Protein AF-A0ABC7ZI33-F1 (afdb_monomer)

Organism: NCBI:txid662945

Structure (mmCIF, N/CA/C/O backbone):
data_AF-A0ABC7ZI33-F1
#
_entry.id   AF-A0ABC7ZI33-F1
#
loop_
_atom_site.group_PDB
_atom_site.id
_atom_site.type_symbol
_atom_site.label_atom_id
_atom_site.label_alt_id
_atom_site.label_comp_id
_atom_site.label_asym_id
_atom_site.label_entity_id
_atom_site.label_seq_id
_atom_site.pdbx_PDB_ins_code
_atom_site.Cartn_x
_atom_site.Cartn_y
_atom_site.Cartn_z
_atom_site.occupancy
_atom_site.B_iso_or_equiv
_atom_site.auth_seq_id
_atom_site.auth_comp_id
_atom_site.auth_asym_id
_atom_site.auth_atom_id
_atom_site.pdbx_PDB_model_num
ATOM 1 N N . MET A 1 1 ? -15.974 -10.372 29.334 1.00 60.16 1 MET A N 1
ATOM 2 C CA . MET A 1 1 ? -15.023 -9.927 28.291 1.00 60.16 1 MET A CA 1
ATOM 3 C C . MET A 1 1 ? -15.641 -8.727 27.604 1.00 60.16 1 MET A C 1
ATOM 5 O O . MET A 1 1 ? -16.863 -8.697 27.503 1.00 60.16 1 MET A O 1
ATOM 9 N N . LYS A 1 2 ? -14.851 -7.710 27.245 1.00 63.31 2 LYS A N 1
ATOM 10 C CA . LYS A 1 2 ? -15.377 -6.564 26.493 1.00 63.31 2 LYS A CA 1
ATOM 11 C C . LYS A 1 2 ? -15.800 -7.076 25.108 1.00 63.31 2 LYS A C 1
ATOM 13 O O . LYS A 1 2 ? -15.133 -7.968 24.583 1.00 63.31 2 LYS A O 1
ATOM 18 N N . SER A 1 3 ? -16.911 -6.570 24.574 1.00 70.62 3 SER A N 1
ATOM 19 C CA . SER A 1 3 ? -17.322 -6.852 23.189 1.00 70.62 3 SER A CA 1
ATOM 20 C C . SER A 1 3 ? -16.135 -6.618 22.236 1.00 70.62 3 SER A C 1
ATOM 22 O O . SER A 1 3 ? -15.259 -5.811 22.552 1.00 70.62 3 SER A O 1
ATOM 24 N N . GLY A 1 4 ? -16.039 -7.404 21.159 1.00 75.12 4 GLY A N 1
ATOM 25 C CA . GLY A 1 4 ? -14.974 -7.300 20.149 1.00 75.12 4 GLY A CA 1
ATOM 26 C C . GLY A 1 4 ? -13.578 -7.791 20.559 1.00 75.12 4 GLY A C 1
ATOM 27 O O . GLY A 1 4 ? -12.691 -7.893 19.710 1.00 75.12 4 GLY A O 1
ATOM 28 N N . GLN A 1 5 ? -13.345 -8.136 21.829 1.00 86.81 5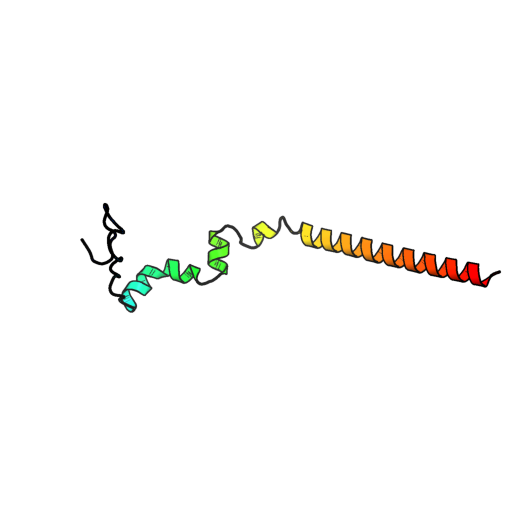 GLN A N 1
ATOM 29 C CA . GLN A 1 5 ? -12.043 -8.626 22.284 1.00 86.81 5 GLN A CA 1
ATOM 30 C C . GLN A 1 5 ? -11.927 -10.147 22.110 1.00 86.81 5 GLN A C 1
ATOM 32 O O . GLN A 1 5 ? -12.746 -10.911 22.621 1.00 86.81 5 GLN A O 1
ATOM 37 N N . TYR A 1 6 ? -10.870 -10.596 21.426 1.00 91.12 6 TYR A N 1
ATOM 38 C CA . TYR A 1 6 ? -10.597 -12.020 21.232 1.00 91.12 6 TYR A CA 1
ATOM 39 C C . TYR A 1 6 ? -10.442 -12.767 22.564 1.00 91.12 6 TYR A C 1
ATOM 41 O O . TYR A 1 6 ? -9.767 -12.304 23.487 1.00 91.12 6 TYR A O 1
ATOM 49 N N . GLN A 1 7 ? -11.028 -13.965 22.638 1.00 91.19 7 GLN A N 1
ATOM 50 C CA . GLN A 1 7 ? -10.801 -14.887 23.750 1.00 91.19 7 GLN A CA 1
ATOM 51 C C . GLN A 1 7 ? -9.366 -15.433 23.695 1.00 91.19 7 GLN A C 1
ATOM 53 O O . GLN A 1 7 ? -8.834 -15.673 22.611 1.00 91.19 7 GLN A O 1
ATOM 58 N N . THR A 1 8 ? -8.746 -15.659 24.854 1.00 91.94 8 THR A N 1
ATOM 59 C CA . THR A 1 8 ? -7.375 -16.191 24.962 1.00 91.94 8 THR A CA 1
ATOM 60 C C . THR A 1 8 ? -7.283 -17.685 24.656 1.00 91.94 8 THR A C 1
ATOM 62 O O . THR A 1 8 ? -6.258 -18.151 24.169 1.00 91.94 8 THR A O 1
ATOM 65 N N . THR A 1 9 ? -8.349 -18.437 24.924 1.00 95.31 9 THR A N 1
ATOM 66 C CA . THR A 1 9 ? -8.482 -19.858 24.590 1.00 95.31 9 THR A CA 1
ATOM 67 C C . THR A 1 9 ? -9.731 -20.065 23.738 1.00 95.31 9 THR A C 1
ATOM 69 O O . THR A 1 9 ? -10.720 -19.347 23.890 1.00 95.31 9 THR A O 1
ATOM 72 N N . ASN A 1 10 ? -9.687 -21.037 22.820 1.00 92.62 10 ASN A N 1
ATOM 73 C CA . ASN A 1 10 ? -10.797 -21.385 21.918 1.00 92.62 10 ASN A CA 1
ATOM 74 C C . ASN A 1 10 ? -11.344 -20.206 21.085 1.00 92.62 10 ASN A C 1
ATOM 76 O O . ASN A 1 10 ? -12.537 -20.138 20.796 1.00 92.62 10 ASN A O 1
ATOM 80 N N . THR A 1 11 ? -10.462 -19.298 20.663 1.00 91.12 11 THR A N 1
ATOM 81 C CA . THR A 1 11 ? -10.787 -18.027 19.996 1.00 91.12 11 THR A CA 1
ATOM 82 C C . THR A 1 11 ? -11.708 -18.165 18.780 1.00 91.12 11 THR A C 1
ATOM 84 O O . THR A 1 11 ? -12.565 -17.315 18.568 1.00 91.12 11 THR A O 1
ATOM 87 N N . TYR A 1 12 ? -11.562 -19.242 18.004 1.00 94.44 12 TYR A N 1
ATOM 88 C CA . TYR A 1 12 ? -12.295 -19.464 16.750 1.00 94.44 12 TYR A CA 1
ATOM 89 C C . TYR A 1 12 ? -13.360 -20.561 16.852 1.00 94.44 12 TYR A C 1
ATOM 91 O O . TYR A 1 12 ? -13.838 -21.062 15.840 1.00 94.44 12 TYR A O 1
ATOM 99 N N . HIS A 1 13 ? -13.738 -20.955 18.071 1.00 95.25 13 HIS A N 1
ATOM 100 C CA . HIS A 1 13 ? -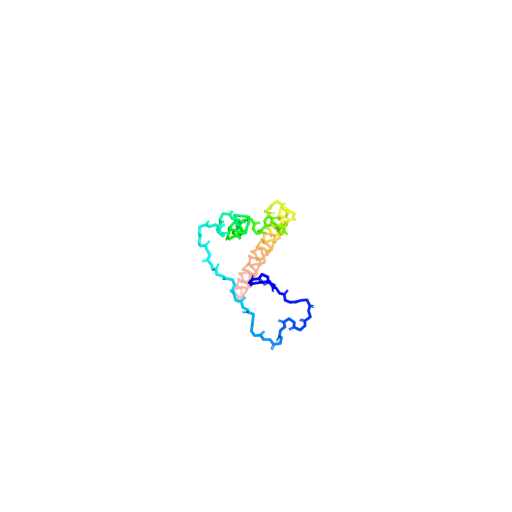14.790 -21.953 18.281 1.00 95.25 13 HIS A CA 1
ATOM 101 C C . HIS A 1 13 ? -16.178 -21.443 17.848 1.00 95.25 13 HIS A C 1
ATOM 103 O O . HIS A 1 13 ? -17.097 -22.229 17.632 1.00 95.25 13 HIS A O 1
ATOM 109 N N . ARG A 1 14 ? -16.334 -20.119 17.719 1.00 92.75 14 ARG A N 1
ATOM 110 C CA . ARG A 1 14 ? -17.526 -19.429 17.211 1.00 92.75 14 ARG A CA 1
ATOM 111 C C . ARG A 1 14 ? -17.107 -18.280 16.292 1.00 92.75 14 ARG A C 1
ATOM 113 O O . ARG A 1 14 ? -15.942 -17.882 16.287 1.00 92.75 14 ARG A O 1
ATOM 120 N N . LEU A 1 15 ? -18.066 -17.747 15.532 1.00 91.00 15 LEU A N 1
ATOM 121 C CA . LEU A 1 15 ? -17.878 -16.505 14.779 1.00 91.00 15 LEU A CA 1
ATOM 122 C C . LEU A 1 15 ? -17.448 -15.377 15.725 1.00 91.00 15 LEU A C 1
ATOM 124 O O . LEU A 1 15 ? -17.958 -15.270 16.841 1.00 91.00 15 LEU A O 1
ATOM 128 N N . ILE A 1 16 ? -16.513 -14.546 15.265 1.00 90.75 16 ILE A N 1
ATOM 129 C CA . ILE A 1 16 ? -16.035 -13.393 16.026 1.00 90.75 16 ILE A CA 1
ATOM 130 C C . ILE A 1 16 ? -17.154 -12.360 16.104 1.00 90.75 16 ILE A C 1
ATOM 132 O O . ILE A 1 16 ? -17.678 -11.929 15.077 1.00 90.75 16 ILE A O 1
ATOM 136 N N . GLU A 1 17 ? -17.514 -11.975 17.324 1.00 87.31 17 GLU A N 1
ATOM 137 C CA . GLU A 1 17 ? -18.510 -10.937 17.561 1.00 87.31 17 GLU A CA 1
ATOM 138 C C . GLU A 1 17 ? -17.908 -9.567 17.209 1.00 87.31 17 GLU A C 1
ATOM 140 O O . GLU A 1 17 ? -16.892 -9.183 17.801 1.00 87.31 17 GLU A O 1
ATOM 145 N N . PRO A 1 18 ? -18.472 -8.837 16.230 1.00 83.19 18 PRO A N 1
ATOM 146 C CA . PRO A 1 18 ? -17.966 -7.526 15.862 1.00 83.19 18 PRO A CA 1
ATOM 147 C C . PRO A 1 18 ? -18.312 -6.504 16.943 1.00 83.19 18 PRO A C 1
ATOM 149 O O . PRO A 1 18 ? -19.416 -6.503 17.490 1.00 83.19 18 PRO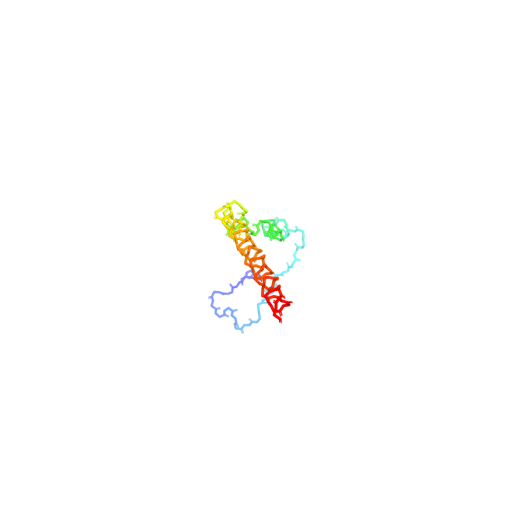 A O 1
ATOM 152 N N . ASP A 1 19 ? 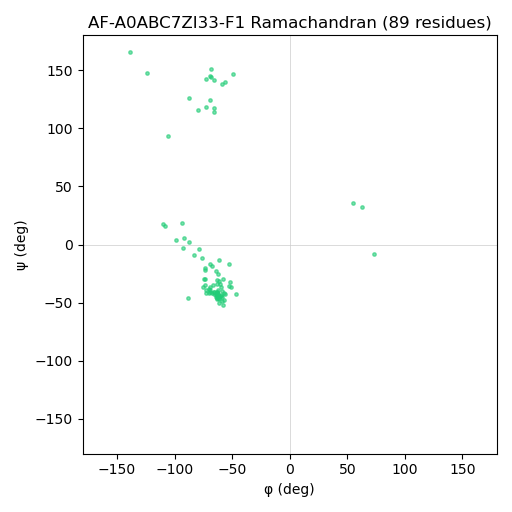-17.393 -5.578 17.198 1.00 81.25 19 ASP A N 1
ATOM 153 C CA . ASP A 1 19 ? -17.717 -4.408 18.005 1.00 81.25 19 ASP A CA 1
ATOM 154 C C . ASP A 1 19 ? -18.690 -3.477 17.273 1.00 81.25 19 ASP A C 1
ATOM 156 O O . ASP A 1 19 ? -18.713 -3.392 16.041 1.00 81.25 19 ASP A O 1
ATOM 160 N N . LYS A 1 20 ? -19.502 -2.746 18.047 1.00 79.50 20 LYS A N 1
ATOM 161 C CA . LYS A 1 20 ? -20.372 -1.706 17.490 1.00 79.50 20 LYS A CA 1
ATOM 162 C C . LYS A 1 20 ? -19.505 -0.586 16.924 1.00 79.50 20 LYS A C 1
ATOM 164 O O . LYS A 1 20 ? -18.823 0.095 17.680 1.00 79.50 20 LYS A O 1
ATOM 169 N N . TRP A 1 21 ? -19.595 -0.361 15.617 1.00 75.50 21 TRP A N 1
ATOM 170 C CA . TRP A 1 21 ? -18.936 0.762 14.956 1.00 75.50 21 TRP A CA 1
ATOM 171 C C . TRP A 1 21 ? -19.527 2.097 15.435 1.00 75.50 21 TRP A C 1
ATOM 173 O O . TRP A 1 21 ? -20.693 2.399 15.166 1.00 75.50 21 TRP A O 1
ATOM 183 N N . GLN A 1 22 ? -18.730 2.912 16.126 1.00 77.50 22 GLN A N 1
ATOM 184 C CA . GLN A 1 22 ? -19.069 4.279 16.512 1.00 77.50 22 GLN A CA 1
ATOM 185 C C . GLN A 1 22 ? -18.296 5.263 15.630 1.00 77.50 22 GLN A C 1
ATOM 187 O O . GLN A 1 22 ? -17.169 5.667 15.918 1.00 77.50 22 GLN A O 1
ATOM 192 N N . SER A 1 23 ? -18.946 5.674 14.538 1.00 65.62 23 SER A N 1
ATOM 193 C CA . SER A 1 23 ? -18.334 6.377 13.403 1.00 65.62 23 SER A CA 1
ATOM 194 C C . SER A 1 23 ? -17.497 7.607 13.746 1.00 65.62 23 SER A C 1
ATOM 196 O O . SER A 1 23 ? -16.543 7.875 13.027 1.00 65.62 23 SER A O 1
ATOM 198 N N . ASN A 1 24 ? -17.824 8.359 14.801 1.00 73.69 24 ASN A N 1
ATOM 199 C CA . ASN A 1 24 ? -17.092 9.582 15.141 1.00 73.69 24 ASN A CA 1
ATOM 200 C C . ASN A 1 24 ? -15.885 9.321 16.053 1.00 73.69 24 ASN A C 1
ATOM 202 O O . ASN A 1 24 ? -14.807 9.839 15.779 1.00 73.69 24 ASN A O 1
ATOM 206 N N . SER A 1 25 ? -16.036 8.527 17.117 1.00 75.12 25 SER A N 1
ATOM 207 C CA . SER A 1 25 ? -14.950 8.244 18.067 1.00 75.12 25 SER A CA 1
ATOM 208 C C . SER A 1 25 ? -13.915 7.270 17.510 1.00 75.12 25 SER A C 1
ATOM 210 O O . SER A 1 25 ? -12.718 7.435 17.757 1.00 75.12 25 SER A O 1
ATOM 212 N N . ASP A 1 26 ? -14.351 6.281 16.727 1.00 77.81 26 ASP A N 1
ATOM 213 C CA . ASP A 1 26 ? -13.451 5.270 16.167 1.00 77.81 26 ASP A CA 1
ATOM 214 C C . ASP A 1 26 ? -12.543 5.886 15.096 1.00 77.81 26 ASP A C 1
ATOM 216 O O . ASP A 1 26 ? -11.338 5.633 15.078 1.00 77.81 26 ASP A O 1
ATOM 220 N N . LEU A 1 27 ? -13.06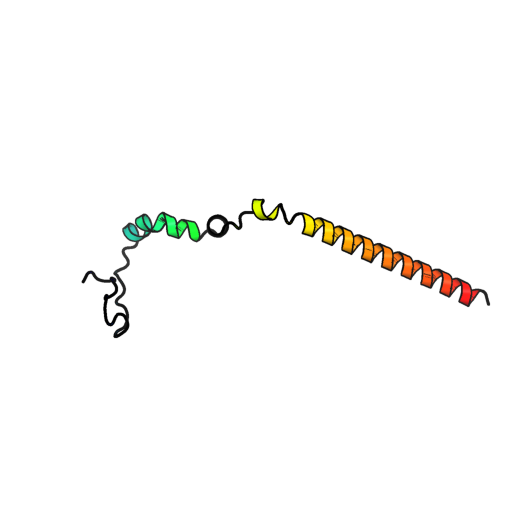8 6.804 14.276 1.00 82.56 27 LEU A N 1
ATOM 221 C CA . LEU A 1 27 ? -12.279 7.511 13.261 1.00 82.56 27 LEU A CA 1
ATOM 222 C C . LEU A 1 27 ? -11.176 8.382 13.869 1.00 82.56 27 LEU A C 1
ATOM 224 O O . LEU A 1 27 ? -10.056 8.398 13.353 1.00 82.56 27 LEU A O 1
ATOM 228 N N . THR A 1 28 ? -11.466 9.078 14.974 1.00 84.56 28 THR A N 1
ATOM 229 C CA . THR A 1 28 ? -10.481 9.916 15.674 1.00 84.56 28 THR A CA 1
ATOM 230 C C . THR A 1 28 ? -9.281 9.084 16.123 1.00 84.56 28 THR A C 1
ATOM 232 O O . THR A 1 28 ? -8.130 9.453 15.863 1.00 84.56 28 THR A O 1
ATOM 235 N N . ASN A 1 29 ? -9.543 7.911 16.703 1.00 86.88 29 ASN A N 1
ATOM 236 C CA . ASN A 1 29 ? -8.506 7.003 17.193 1.00 86.88 29 ASN A CA 1
ATOM 237 C C . ASN A 1 29 ? -7.756 6.274 16.061 1.00 86.88 29 ASN A C 1
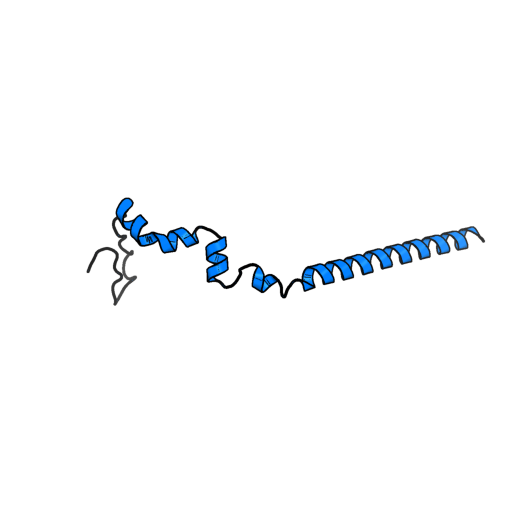ATOM 239 O O . ASN A 1 29 ? -6.623 5.832 16.251 1.00 86.88 29 ASN A O 1
ATOM 243 N N . MET A 1 30 ? -8.337 6.191 14.858 1.00 89.38 30 MET A N 1
ATOM 244 C CA . MET A 1 30 ? -7.740 5.518 13.699 1.00 89.38 30 MET A CA 1
ATOM 245 C C . MET A 1 30 ? -6.902 6.436 12.793 1.00 89.38 30 MET A C 1
ATOM 247 O O . MET A 1 30 ? -6.401 5.972 11.772 1.00 89.38 30 MET A O 1
ATOM 251 N N . THR A 1 31 ? -6.677 7.709 13.142 1.00 90.25 31 THR A N 1
ATOM 252 C CA . THR A 1 31 ? -5.964 8.694 12.293 1.00 90.25 31 THR A CA 1
ATOM 253 C C . THR A 1 31 ? -4.655 8.165 11.677 1.00 90.25 31 THR A C 1
ATOM 255 O O . THR A 1 31 ? -4.379 8.383 10.496 1.00 90.25 31 THR A O 1
ATOM 258 N N . SER A 1 32 ? -3.842 7.432 12.445 1.00 93.19 32 SER A N 1
ATOM 259 C CA . SER A 1 32 ? -2.587 6.838 11.954 1.00 93.19 32 SER A CA 1
ATOM 260 C C . SER A 1 32 ? -2.804 5.742 10.907 1.00 93.19 32 SER A C 1
ATOM 262 O O . SER A 1 32 ? -2.019 5.633 9.967 1.00 93.19 32 SER A O 1
ATOM 264 N N . LEU A 1 33 ? -3.875 4.956 11.039 1.00 93.81 33 LEU A N 1
ATOM 265 C CA . LEU A 1 33 ? -4.282 3.958 10.050 1.00 93.81 33 LEU A CA 1
ATOM 266 C C . LEU A 1 33 ? -4.876 4.633 8.809 1.00 93.81 33 LEU A C 1
ATOM 268 O O . LEU A 1 33 ? -4.513 4.265 7.697 1.00 93.81 33 LEU A O 1
ATOM 272 N N . LEU A 1 34 ? -5.701 5.675 8.978 1.00 93.50 34 LEU A N 1
ATOM 273 C CA . LEU A 1 34 ? -6.257 6.441 7.856 1.00 93.50 34 LEU A CA 1
ATOM 274 C C . LEU A 1 34 ? -5.155 7.076 7.000 1.00 93.50 34 LEU A C 1
ATOM 276 O O . LEU A 1 34 ? -5.250 7.074 5.775 1.00 93.50 34 LEU A O 1
ATOM 280 N N . LYS A 1 35 ? -4.058 7.546 7.611 1.00 94.81 35 LYS A N 1
ATOM 281 C CA . LYS A 1 35 ? -2.884 8.028 6.863 1.00 94.81 35 LYS A CA 1
ATOM 282 C C . LYS A 1 35 ? -2.301 6.959 5.934 1.00 94.81 35 LYS A C 1
ATOM 284 O O . LYS A 1 35 ? -1.748 7.322 4.898 1.00 94.81 35 LYS A O 1
ATOM 289 N N . LEU A 1 36 ? -2.417 5.671 6.258 1.00 96.12 36 LEU A N 1
ATOM 290 C CA . LEU A 1 36 ? -1.928 4.584 5.405 1.00 96.12 36 LEU A CA 1
ATOM 291 C C . LEU A 1 36 ? -2.827 4.316 4.193 1.00 96.12 36 LEU A C 1
ATOM 293 O O . LEU A 1 36 ? -2.370 3.655 3.273 1.00 96.12 36 LEU A O 1
ATOM 297 N N . LEU A 1 37 ? -4.042 4.867 4.109 1.00 94.88 37 LEU A N 1
ATOM 298 C CA . LEU A 1 37 ? -4.833 4.801 2.870 1.00 94.88 37 LEU A CA 1
ATOM 299 C C . LEU A 1 37 ? -4.121 5.517 1.706 1.00 94.88 37 LEU A C 1
ATOM 301 O O . LEU A 1 37 ? -4.291 5.162 0.542 1.00 94.88 37 LEU A O 1
ATOM 305 N N . THR A 1 38 ? -3.256 6.485 2.017 1.00 95.06 38 THR A N 1
ATOM 306 C CA . THR A 1 38 ? -2.405 7.156 1.037 1.00 95.06 38 THR A CA 1
ATOM 307 C C . THR A 1 38 ? -1.188 6.293 0.699 1.00 95.06 38 THR A C 1
ATOM 309 O O . THR A 1 38 ? -0.287 6.110 1.522 1.00 95.06 38 THR A O 1
ATOM 312 N N . THR A 1 39 ? -1.076 5.853 -0.559 1.00 93.44 39 THR A N 1
ATOM 313 C CA . THR A 1 39 ? 0.025 5.001 -1.053 1.00 93.44 39 THR A CA 1
ATOM 314 C C . THR A 1 39 ? 1.422 5.534 -0.712 1.00 93.44 39 THR A C 1
ATOM 316 O O . THR A 1 39 ? 2.322 4.756 -0.399 1.00 93.44 39 THR A O 1
ATOM 319 N N . LYS A 1 40 ? 1.624 6.860 -0.738 1.00 92.69 40 LYS A N 1
ATOM 320 C CA . LYS A 1 40 ? 2.895 7.505 -0.357 1.00 92.69 40 LYS A CA 1
ATOM 321 C C . LYS A 1 40 ? 3.326 7.137 1.069 1.00 92.69 40 LYS A C 1
ATOM 323 O O . LYS A 1 40 ? 4.495 6.829 1.285 1.00 92.69 40 LYS A O 1
ATOM 328 N N . ASN A 1 41 ? 2.386 7.116 2.010 1.00 93.25 41 ASN A N 1
ATOM 329 C CA . ASN A 1 41 ? 2.660 6.834 3.418 1.00 93.25 41 ASN A CA 1
ATOM 330 C C . ASN A 1 41 ? 2.963 5.344 3.639 1.00 93.25 41 ASN A C 1
ATOM 332 O O . ASN A 1 41 ? 3.852 5.014 4.422 1.00 93.25 41 ASN A O 1
ATOM 336 N N . ILE A 1 42 ? 2.313 4.443 2.886 1.00 94.50 42 ILE A N 1
ATOM 337 C CA . ILE A 1 42 ? 2.684 3.016 2.858 1.00 94.50 42 ILE A CA 1
ATOM 338 C C . ILE A 1 42 ? 4.113 2.853 2.334 1.00 94.50 42 ILE A C 1
ATOM 340 O O . ILE A 1 42 ? 4.931 2.198 2.976 1.00 94.50 42 ILE A O 1
ATOM 344 N N . LYS A 1 43 ? 4.441 3.475 1.193 1.00 91.06 43 LYS A N 1
ATOM 345 C CA . LYS A 1 43 ? 5.789 3.402 0.609 1.00 91.06 43 LYS A CA 1
ATOM 346 C C . LYS A 1 43 ? 6.853 3.893 1.587 1.00 91.06 43 LYS A C 1
ATOM 348 O O . LYS A 1 43 ? 7.891 3.256 1.705 1.00 91.06 43 LYS A O 1
ATOM 353 N N . GLN A 1 44 ? 6.588 4.974 2.317 1.00 91.12 44 GLN A N 1
ATOM 354 C CA . GLN A 1 44 ? 7.493 5.473 3.351 1.00 91.12 44 GLN A CA 1
ATOM 355 C C . GLN A 1 44 ? 7.668 4.471 4.498 1.00 91.12 44 GLN A C 1
ATOM 357 O O . GLN A 1 44 ? 8.800 4.176 4.868 1.00 91.12 44 GLN A O 1
ATOM 362 N N . LYS A 1 45 ? 6.576 3.892 5.015 1.00 92.06 45 LYS A N 1
ATOM 363 C CA . LYS A 1 45 ? 6.637 2.886 6.089 1.00 92.06 45 LYS A CA 1
ATOM 364 C C . LYS A 1 45 ? 7.408 1.625 5.680 1.00 92.06 45 LYS A C 1
ATOM 366 O O . LYS A 1 45 ? 8.033 0.995 6.525 1.00 92.06 45 LYS A O 1
ATOM 371 N N . LEU A 1 46 ? 7.371 1.269 4.396 1.00 91.75 46 LEU A N 1
ATOM 372 C CA . LEU A 1 46 ? 8.084 0.120 3.832 1.00 91.75 46 LEU A CA 1
ATOM 373 C C . LEU A 1 46 ? 9.528 0.429 3.392 1.00 91.75 46 LEU A C 1
ATOM 375 O O . LEU A 1 46 ? 10.169 -0.447 2.814 1.00 91.75 46 LEU A O 1
ATOM 379 N N . GLY A 1 47 ? 10.032 1.655 3.582 1.00 86.38 47 GLY A N 1
ATOM 380 C CA . GLY A 1 47 ? 11.358 2.039 3.076 1.00 86.38 47 GLY A CA 1
ATOM 381 C C . GLY A 1 47 ? 11.450 1.987 1.544 1.00 86.38 47 GLY A C 1
ATOM 382 O O . GLY A 1 47 ? 12.466 1.623 0.972 1.00 86.38 47 GLY A O 1
ATOM 383 N N . LYS A 1 48 ? 10.348 2.279 0.846 1.00 83.25 48 LYS A N 1
ATOM 384 C CA . LYS A 1 48 ? 10.246 2.293 -0.627 1.00 83.25 48 LYS A CA 1
ATOM 385 C C . LYS A 1 48 ? 10.093 3.706 -1.189 1.00 83.25 48 LYS A C 1
ATOM 387 O O . LYS A 1 48 ? 9.625 3.889 -2.313 1.00 83.25 48 LYS A O 1
ATOM 392 N N . THR A 1 49 ? 10.419 4.728 -0.402 1.00 75.50 49 THR A N 1
ATOM 393 C CA . THR A 1 49 ? 10.444 6.113 -0.878 1.00 75.50 49 THR A CA 1
ATOM 394 C C . THR A 1 49 ? 11.582 6.331 -1.871 1.00 75.50 49 THR A C 1
ATOM 396 O O . THR A 1 49 ? 12.665 5.770 -1.732 1.00 75.50 49 THR A O 1
ATOM 399 N N . ALA A 1 50 ? 11.305 7.172 -2.869 1.00 60.22 50 ALA A N 1
ATOM 400 C CA . ALA A 1 50 ? 12.045 7.330 -4.123 1.00 60.22 50 ALA A CA 1
ATOM 401 C C . ALA A 1 50 ? 13.567 7.573 -4.009 1.00 60.22 50 ALA A C 1
ATOM 403 O O . ALA A 1 50 ? 14.278 7.345 -4.981 1.00 60.22 50 ALA A O 1
ATOM 404 N N . ALA A 1 51 ? 14.089 7.969 -2.844 1.00 53.97 51 ALA A N 1
ATOM 405 C CA . ALA A 1 51 ? 15.523 8.176 -2.628 1.00 53.97 51 ALA A CA 1
ATOM 406 C C . ALA A 1 51 ? 16.334 6.865 -2.530 1.00 53.97 51 ALA A C 1
ATOM 408 O O . ALA A 1 51 ? 17.466 6.826 -2.992 1.00 53.97 51 ALA A O 1
ATOM 409 N N . GLN A 1 52 ? 15.758 5.750 -2.054 1.00 52.53 52 GLN A N 1
ATOM 410 C CA . GLN A 1 52 ? 16.421 4.430 -2.151 1.00 52.53 52 GLN A CA 1
ATOM 411 C C . GLN A 1 52 ? 16.302 3.807 -3.551 1.00 52.53 52 GLN A C 1
ATOM 413 O O . GLN A 1 52 ? 16.867 2.757 -3.828 1.00 52.53 52 GLN A O 1
ATOM 418 N N . SER A 1 53 ? 15.571 4.459 -4.459 1.00 51.03 53 SER A N 1
ATOM 419 C CA . SER A 1 53 ? 15.562 4.131 -5.887 1.00 51.03 53 SER A CA 1
ATOM 420 C C . SER A 1 53 ? 16.583 4.954 -6.684 1.00 51.03 53 SER A C 1
ATOM 422 O O . SER A 1 53 ? 16.732 4.699 -7.873 1.00 51.03 53 SER A O 1
ATOM 424 N N . GLN A 1 54 ? 17.313 5.895 -6.060 1.00 47.47 54 GLN A N 1
ATOM 425 C CA . GLN A 1 54 ? 18.403 6.622 -6.729 1.00 47.47 54 GLN A CA 1
ATOM 426 C C . GLN A 1 54 ? 19.663 5.766 -6.925 1.00 47.47 54 GLN A C 1
ATOM 428 O O . GLN A 1 54 ? 20.409 6.026 -7.864 1.00 47.47 54 GLN A O 1
ATOM 433 N N . GLU A 1 55 ? 19.868 4.696 -6.147 1.00 46.94 55 GLU A N 1
ATOM 434 C CA . GLU A 1 55 ? 20.885 3.678 -6.480 1.00 46.94 55 GLU A CA 1
ATOM 435 C C . GLU A 1 55 ? 20.499 2.846 -7.718 1.00 46.94 55 GLU A C 1
ATOM 437 O O . GLU A 1 55 ? 21.363 2.274 -8.372 1.00 46.94 55 GLU A O 1
ATOM 442 N N . ASN A 1 56 ? 19.224 2.864 -8.129 1.00 51.03 56 ASN A N 1
ATOM 443 C CA . ASN A 1 56 ? 18.753 2.276 -9.387 1.00 51.03 56 ASN A CA 1
ATOM 444 C C . ASN A 1 56 ? 18.699 3.285 -10.552 1.00 51.03 56 ASN A C 1
ATOM 446 O O . ASN A 1 56 ? 18.076 3.007 -11.579 1.00 51.03 56 ASN A O 1
ATOM 450 N N . ASN A 1 57 ? 19.401 4.422 -10.462 1.00 52.44 57 ASN A N 1
ATOM 451 C CA . ASN A 1 57 ? 19.664 5.271 -11.633 1.00 52.44 57 ASN A CA 1
ATOM 452 C C . ASN A 1 57 ? 20.475 4.540 -12.728 1.00 52.44 57 ASN A C 1
ATOM 454 O O . ASN A 1 57 ? 20.463 4.971 -13.880 1.00 52.44 57 ASN A O 1
ATOM 458 N N . GLY A 1 58 ? 21.075 3.382 -12.417 1.00 55.38 58 GLY A N 1
ATOM 459 C CA . GLY A 1 58 ? 21.666 2.480 -13.410 1.00 55.38 58 GLY A CA 1
ATOM 460 C C . GLY A 1 58 ? 20.652 1.879 -14.394 1.00 55.38 58 GLY A C 1
ATOM 461 O O . GLY A 1 58 ? 21.020 1.543 -15.515 1.00 55.38 58 GLY A O 1
ATOM 462 N N . GLY A 1 59 ? 19.359 1.799 -14.050 1.00 64.00 59 GLY A N 1
ATOM 463 C CA . GLY A 1 59 ? 18.336 1.269 -14.960 1.00 64.00 59 GLY A CA 1
ATOM 464 C C . GLY A 1 59 ? 18.129 2.146 -16.200 1.00 64.00 59 GLY A C 1
ATOM 465 O O . GLY A 1 59 ? 18.037 1.640 -17.316 1.00 64.00 59 GLY A O 1
ATOM 466 N N . GLY A 1 60 ? 18.124 3.471 -16.025 1.00 72.00 60 GLY A N 1
ATOM 467 C CA . GLY A 1 60 ? 17.991 4.417 -17.136 1.00 72.00 60 GLY A CA 1
ATOM 468 C C . GLY A 1 60 ? 19.222 4.440 -18.044 1.00 72.00 60 GLY A C 1
ATOM 469 O O . GLY A 1 60 ? 19.089 4.544 -19.263 1.00 72.00 60 GLY A O 1
ATOM 470 N N . GLU A 1 61 ? 20.418 4.304 -17.473 1.00 78.56 61 GLU A N 1
ATOM 471 C CA . GLU A 1 61 ? 21.669 4.241 -18.236 1.00 78.56 61 GLU A CA 1
ATOM 472 C C . GLU A 1 61 ? 21.837 2.910 -18.975 1.00 78.56 61 GLU A C 1
ATOM 474 O O . GLU A 1 61 ? 22.207 2.911 -20.148 1.00 78.56 61 GLU A O 1
ATOM 479 N N . MET A 1 62 ? 21.461 1.787 -18.357 1.00 80.69 62 MET A N 1
ATOM 480 C CA . MET A 1 62 ? 21.452 0.472 -19.006 1.00 80.69 62 MET A CA 1
ATOM 481 C C . MET A 1 62 ? 20.460 0.417 -20.169 1.00 80.69 62 MET A C 1
ATOM 483 O O . MET A 1 62 ? 20.792 -0.102 -21.233 1.00 80.69 62 MET A O 1
ATOM 487 N N . ILE A 1 63 ? 19.268 1.006 -20.012 1.00 86.69 63 ILE A N 1
ATOM 488 C CA . ILE A 1 63 ? 18.293 1.118 -21.106 1.00 86.69 63 ILE A CA 1
ATOM 489 C C . ILE A 1 63 ? 18.859 1.986 -22.237 1.00 86.69 63 ILE A C 1
ATOM 491 O O . ILE A 1 63 ? 18.776 1.593 -23.399 1.00 86.69 63 ILE A O 1
ATOM 495 N N . LYS A 1 64 ? 19.494 3.126 -21.928 1.00 88.06 64 LYS A N 1
ATOM 496 C CA . LYS A 1 64 ? 20.163 3.961 -22.943 1.00 88.06 64 LYS A CA 1
ATOM 497 C C . LYS A 1 64 ? 21.269 3.199 -23.677 1.00 88.06 64 LYS A C 1
ATOM 499 O O . LYS A 1 64 ? 21.336 3.270 -24.901 1.00 88.06 64 LYS A O 1
ATOM 504 N N . MET A 1 65 ? 22.109 2.455 -22.957 1.00 89.12 65 MET A N 1
ATOM 505 C CA . MET A 1 65 ? 23.185 1.653 -23.544 1.00 89.12 65 MET A CA 1
ATOM 506 C C . MET A 1 65 ? 22.631 0.543 -24.445 1.00 89.12 65 MET A C 1
ATOM 508 O O . MET A 1 65 ? 23.094 0.381 -25.574 1.00 89.12 65 MET A O 1
ATOM 512 N N . PHE A 1 66 ? 21.605 -0.178 -23.986 1.00 90.25 66 PHE A N 1
ATOM 513 C CA . PHE A 1 66 ? 20.947 -1.223 -24.769 1.00 90.25 66 PHE A CA 1
ATOM 514 C C . PHE A 1 66 ? 20.322 -0.662 -26.052 1.00 90.25 66 PHE A C 1
ATOM 516 O O . PHE A 1 66 ? 20.546 -1.201 -27.136 1.00 90.25 66 PHE A O 1
ATOM 523 N N . LEU A 1 67 ? 19.600 0.459 -25.954 1.00 92.38 67 LEU A N 1
ATOM 524 C CA . LEU A 1 67 ? 18.991 1.123 -27.108 1.00 92.38 67 LEU A CA 1
ATOM 525 C C . LEU A 1 67 ? 20.044 1.624 -28.103 1.00 92.38 67 LEU A C 1
ATOM 527 O O . LEU A 1 67 ? 19.892 1.413 -29.305 1.00 92.38 67 LEU A O 1
ATOM 531 N N . ASN A 1 68 ? 21.133 2.230 -27.624 1.00 93.25 68 ASN A N 1
ATOM 532 C CA . ASN A 1 68 ? 22.224 2.680 -28.489 1.00 93.25 68 ASN A CA 1
ATOM 533 C C . ASN A 1 68 ? 22.882 1.511 -29.234 1.00 93.25 68 ASN A C 1
ATOM 535 O O . ASN A 1 68 ? 23.092 1.596 -30.445 1.00 93.25 68 ASN A O 1
ATOM 539 N N . ASN A 1 69 ? 23.157 0.403 -28.542 1.00 93.75 69 ASN A N 1
ATOM 540 C CA . ASN A 1 69 ? 23.730 -0.793 -29.160 1.00 93.75 69 ASN A CA 1
ATOM 541 C C . ASN A 1 69 ? 22.786 -1.407 -30.202 1.00 93.75 69 ASN A C 1
ATOM 543 O O . ASN A 1 69 ? 23.225 -1.757 -31.298 1.00 93.75 69 ASN A O 1
ATOM 547 N N . TYR A 1 70 ? 21.488 -1.474 -29.902 1.00 95.56 70 TYR A N 1
ATOM 548 C CA . TYR A 1 70 ? 20.475 -1.959 -30.837 1.00 95.56 70 TYR A CA 1
ATOM 549 C C . TYR A 1 70 ? 20.400 -1.097 -32.108 1.00 95.56 70 TYR A C 1
ATOM 551 O O . TYR A 1 70 ? 20.449 -1.620 -33.221 1.00 95.56 70 TYR A O 1
ATOM 559 N N . ILE A 1 71 ? 20.361 0.231 -31.959 1.00 95.38 71 ILE A N 1
ATOM 560 C CA . ILE A 1 71 ? 20.318 1.167 -33.092 1.00 95.38 71 ILE A CA 1
ATOM 561 C C . ILE A 1 71 ? 21.582 1.050 -33.956 1.00 95.38 71 ILE A C 1
ATOM 563 O O . ILE A 1 71 ? 21.489 1.061 -35.184 1.00 95.38 71 ILE A O 1
ATOM 567 N N . ASN A 1 72 ? 22.760 0.932 -33.340 1.00 94.81 72 ASN A N 1
ATOM 568 C CA . ASN A 1 72 ? 24.017 0.785 -34.074 1.00 94.81 72 ASN A CA 1
ATOM 569 C C . ASN A 1 72 ? 24.074 -0.535 -34.851 1.00 94.81 72 ASN A C 1
ATOM 571 O O . ASN A 1 72 ? 24.479 -0.529 -36.012 1.00 94.81 72 ASN A O 1
ATOM 575 N N . SER A 1 73 ? 23.597 -1.630 -34.252 1.00 94.56 73 SER A N 1
ATOM 576 C CA . SER A 1 73 ? 23.476 -2.926 -34.928 1.00 94.56 73 SER A CA 1
ATOM 577 C C . SER A 1 73 ? 22.580 -2.832 -36.169 1.00 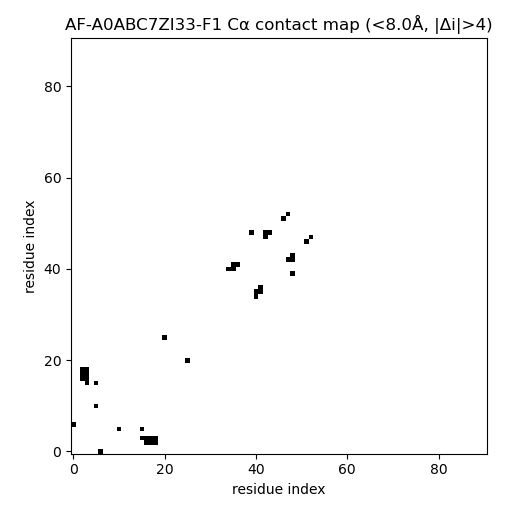94.56 73 SER A C 1
ATOM 579 O O . SER A 1 73 ? 23.012 -3.173 -37.268 1.00 94.56 73 SER A O 1
ATOM 581 N N . LEU A 1 74 ? 21.389 -2.232 -36.045 1.00 94.38 74 LEU A N 1
ATOM 582 C CA . LEU A 1 74 ? 20.473 -2.032 -37.177 1.00 94.38 74 LEU A CA 1
ATOM 583 C C . LEU A 1 74 ? 21.088 -1.207 -38.317 1.00 94.38 74 LEU A C 1
ATOM 585 O O . LEU A 1 74 ? 20.874 -1.514 -39.491 1.00 94.38 74 LEU A O 1
ATOM 589 N N . LYS A 1 75 ? 21.848 -0.152 -37.993 1.00 93.94 75 LYS A N 1
ATOM 590 C CA . LYS A 1 75 ? 22.545 0.666 -38.999 1.00 93.94 75 LYS A CA 1
ATOM 591 C C . LYS A 1 75 ? 23.596 -0.147 -39.750 1.00 93.94 75 LYS A C 1
ATOM 593 O O . LYS A 1 75 ? 23.673 -0.033 -40.972 1.00 93.94 75 LYS A O 1
ATOM 598 N N . LEU A 1 76 ? 24.370 -0.965 -39.034 1.00 93.12 76 LEU A N 1
ATOM 599 C CA . LEU A 1 76 ? 25.384 -1.831 -39.634 1.00 93.12 76 LEU A CA 1
ATOM 600 C C . LEU A 1 76 ? 24.745 -2.860 -40.572 1.00 93.12 76 LEU A C 1
ATOM 602 O O . LEU A 1 76 ? 25.183 -3.004 -41.709 1.00 93.12 76 LEU A O 1
ATOM 606 N N . THR A 1 77 ? 23.667 -3.512 -40.132 1.00 92.75 77 THR A N 1
ATOM 607 C CA . THR A 1 77 ? 22.915 -4.471 -40.951 1.00 92.75 77 THR A CA 1
ATOM 608 C C . THR A 1 77 ? 22.361 -3.815 -42.215 1.00 92.75 77 THR A C 1
ATOM 610 O O . THR A 1 77 ? 22.489 -4.362 -43.307 1.00 92.75 77 THR A O 1
ATOM 613 N N . LYS A 1 78 ? 21.799 -2.606 -42.100 1.00 92.50 78 LYS A N 1
ATOM 614 C CA . LYS A 1 78 ? 21.303 -1.856 -43.260 1.00 92.50 78 LYS A CA 1
ATOM 615 C C . LYS A 1 78 ? 22.420 -1.517 -44.253 1.00 92.50 78 LYS A C 1
ATOM 617 O O . LYS A 1 78 ? 22.195 -1.575 -45.459 1.00 92.50 78 LYS A O 1
ATOM 622 N N . LEU A 1 79 ? 23.603 -1.156 -43.753 1.00 92.69 79 LEU A N 1
ATOM 623 C CA . LEU A 1 79 ? 24.765 -0.853 -44.586 1.00 92.69 79 LEU A CA 1
ATOM 624 C C . LEU A 1 79 ? 25.279 -2.104 -45.313 1.00 92.69 79 LEU A C 1
ATOM 626 O O . LEU A 1 79 ? 25.567 -2.029 -46.503 1.00 92.69 79 LEU A O 1
ATOM 630 N N . PHE A 1 80 ? 25.330 -3.247 -44.625 1.00 90.88 80 PHE A N 1
ATOM 631 C CA . PHE A 1 80 ? 25.727 -4.529 -45.210 1.00 90.88 80 PHE A CA 1
ATOM 632 C C . PHE A 1 80 ? 24.827 -4.918 -46.391 1.00 90.88 80 PHE A C 1
ATOM 634 O O . PHE A 1 80 ? 25.329 -5.107 -47.496 1.00 90.88 80 PHE A O 1
ATOM 641 N N . PHE A 1 81 ? 23.502 -4.906 -46.202 1.00 90.94 81 PHE A N 1
ATOM 642 C CA . PHE A 1 81 ? 22.554 -5.212 -47.281 1.00 90.94 81 PHE A CA 1
ATOM 643 C C . PHE A 1 81 ? 22.656 -4.246 -48.467 1.00 90.94 81 PHE A C 1
ATOM 645 O O . PHE A 1 81 ? 22.447 -4.641 -49.612 1.00 90.94 81 PHE A O 1
ATOM 652 N N . HIS A 1 82 ? 22.969 -2.969 -48.220 1.00 91.31 82 HIS A N 1
ATOM 653 C CA . HIS A 1 82 ? 23.144 -2.000 -49.299 1.00 91.31 82 HIS A CA 1
ATOM 654 C C . HIS A 1 82 ? 24.351 -2.336 -50.183 1.00 91.31 82 HIS A C 1
ATOM 656 O O . HIS A 1 82 ? 24.247 -2.262 -51.406 1.00 91.31 82 HIS A O 1
ATOM 662 N N . PHE A 1 83 ? 25.476 -2.728 -49.577 1.00 89.81 83 PHE A N 1
ATOM 663 C CA . PHE A 1 83 ? 26.657 -3.160 -50.322 1.00 89.81 83 PHE A CA 1
ATOM 664 C C . PHE A 1 83 ? 26.439 -4.493 -51.032 1.00 89.81 83 PHE A C 1
ATOM 666 O O . PHE A 1 83 ? 26.820 -4.618 -52.190 1.00 89.81 83 PHE A O 1
ATOM 673 N N . GLU A 1 84 ? 25.785 -5.453 -50.384 1.00 87.50 84 GLU A N 1
ATOM 674 C CA . GLU A 1 84 ? 25.449 -6.74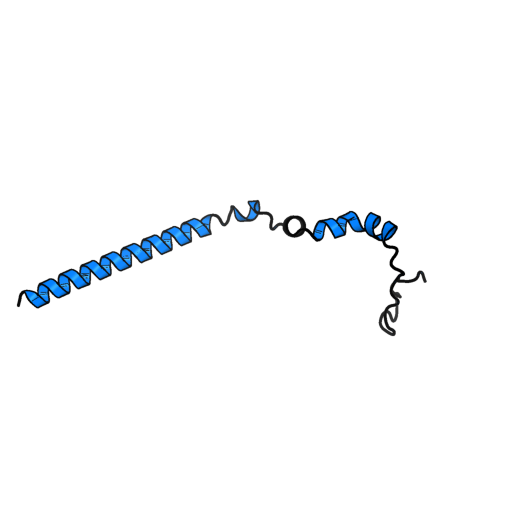4 -50.991 1.00 87.50 84 GLU A CA 1
ATOM 675 C C . GLU A 1 84 ? 24.619 -6.560 -52.276 1.00 87.50 84 GLU A C 1
ATOM 677 O O . GLU A 1 84 ? 25.003 -7.044 -53.338 1.00 87.50 84 GLU A O 1
ATOM 682 N N . LEU A 1 85 ? 23.578 -5.719 -52.231 1.00 86.19 85 LEU A N 1
ATOM 683 C CA . LEU A 1 85 ? 22.773 -5.358 -53.407 1.00 86.19 85 LEU A CA 1
ATOM 684 C C . LEU A 1 85 ? 23.560 -4.615 -54.499 1.00 86.19 85 LEU A C 1
ATOM 686 O O . LEU A 1 85 ? 23.240 -4.741 -55.682 1.00 86.19 85 LEU A O 1
ATOM 690 N N . LEU A 1 86 ? 24.544 -3.790 -54.128 1.00 84.50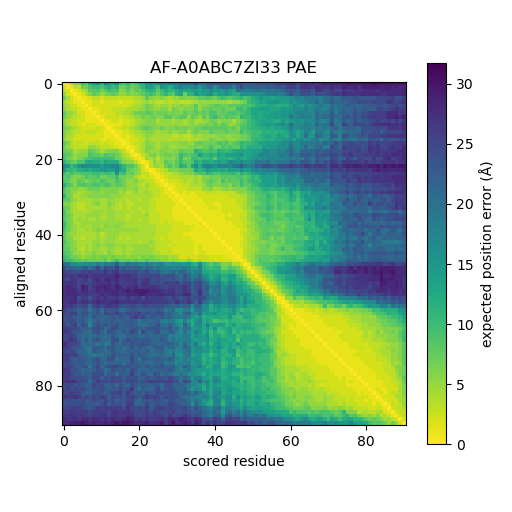 86 LEU A N 1
ATOM 691 C CA . LEU A 1 86 ? 25.405 -3.098 -55.093 1.00 84.50 86 LEU A CA 1
ATOM 692 C C . LEU A 1 86 ? 26.327 -4.081 -55.821 1.00 84.50 86 LEU A C 1
ATOM 694 O O . LEU A 1 86 ? 26.523 -3.940 -57.029 1.00 84.50 86 LEU A O 1
ATOM 698 N N . PHE A 1 87 ? 26.864 -5.077 -55.111 1.00 81.75 87 PHE A N 1
ATOM 699 C CA . PHE A 1 87 ? 27.708 -6.109 -55.710 1.00 81.75 87 PHE A CA 1
ATOM 700 C C . PHE A 1 87 ? 26.907 -7.046 -56.613 1.00 81.75 87 PHE A C 1
ATOM 702 O O . PHE A 1 87 ? 27.363 -7.324 -57.717 1.00 81.75 87 PHE A O 1
ATOM 709 N N . GLU A 1 88 ? 25.699 -7.456 -56.218 1.00 77.19 88 GLU A N 1
ATOM 710 C CA . GLU A 1 88 ? 24.836 -8.285 -57.074 1.00 77.19 88 GLU A CA 1
ATOM 711 C C . GLU A 1 88 ? 24.414 -7.583 -58.372 1.00 77.19 88 GLU A C 1
ATOM 713 O O . GLU A 1 88 ? 24.230 -8.239 -59.389 1.00 77.19 88 GLU A O 1
ATOM 718 N N . LYS A 1 89 ? 24.282 -6.250 -58.370 1.00 75.06 89 LYS A N 1
ATOM 719 C CA . LYS A 1 89 ? 23.952 -5.472 -59.579 1.00 75.06 89 LYS A CA 1
ATOM 720 C C . LYS A 1 89 ? 25.149 -5.142 -60.476 1.00 75.06 89 LYS A C 1
ATOM 722 O O . LYS A 1 89 ? 24.941 -4.569 -61.543 1.00 75.06 89 LYS A O 1
ATOM 727 N N . SER A 1 90 ? 26.375 -5.411 -60.026 1.00 64.50 90 SER A N 1
ATOM 728 C CA . SER A 1 90 ? 27.610 -5.061 -60.745 1.00 64.50 90 SER A CA 1
ATOM 729 C C . SER A 1 90 ? 28.215 -6.231 -61.543 1.00 64.50 90 SER A C 1
ATOM 731 O O . SER A 1 90 ? 29.285 -6.057 -62.126 1.00 64.50 90 SER A O 1
ATOM 733 N N . TYR A 1 91 ? 27.542 -7.388 -61.578 1.00 56.03 91 TYR A N 1
ATOM 734 C CA . TYR A 1 91 ? 27.816 -8.539 -62.454 1.00 56.03 91 TYR A CA 1
ATOM 735 C C . TYR A 1 91 ? 26.696 -8.697 -63.488 1.00 56.03 91 TYR A C 1
ATOM 737 O O . TYR A 1 91 ? 27.002 -9.192 -64.595 1.00 56.03 91 TYR A O 1
#

pLDDT: mean 82.91, std 13.58, range [46.94, 96.12]

Mean predicted aligned error: 13.39 Å

Foldseek 3Di:
DPQQDADPPPRVVDPRGHDDDPPPVVCVVCVVVVVVVDVQVVCVVVVNPCVVCVVVPVVVVVVVVVVVVVVVVVVVVVVVVVVVVVVVVVD

Solvent-accessible surface area (backbone atoms only — not comparable to full-atom values): 5604 Å² total; per-residue (Å²): 130,64,81,55,60,83,53,94,68,72,56,76,80,52,84,80,60,77,57,84,85,50,77,70,67,52,51,64,77,36,50,76,60,58,51,46,75,41,64,70,50,43,31,49,76,68,70,61,44,70,73,75,49,56,80,51,55,56,56,63,52,51,50,51,52,53,52,51,52,51,54,51,51,54,51,51,54,54,51,50,54,52,52,52,55,53,56,68,71,72,113

Secondary structure (DSSP, 8-state):
--TTPPPSSSTTSSPPPPPP--HHHHHHHTHHHHHTTSHHHHHHHTT-SGGGGGGGGHHHHHHHHHHHHHHHHHHHHHHHHHHHHHHHTT-

Sequence (91 aa):
MKSGQYQTTNTYHRLIEPDKWQSNSDLTNMTSLLKLLTTKNIKQKLGKTAAQSQENNGGGEMIKMFLNNYINSLKLTKLFFHFELLFEKSY

Radius of gyration: 31.92 Å; Cα contacts (8 Å, |Δi|>4): 21; chains: 1; bounding box: 48×32×91 Å